Protein AF-A0A534Y8J2-F1 (afdb_monomer)

Structure (mmCIF, N/CA/C/O backbone):
data_AF-A0A534Y8J2-F1
#
_entry.id   AF-A0A534Y8J2-F1
#
loop_
_atom_site.group_PDB
_atom_site.id
_atom_site.type_symbol
_atom_site.label_atom_id
_atom_site.label_alt_id
_atom_site.label_comp_id
_atom_site.label_asym_id
_atom_site.label_entity_id
_atom_site.label_seq_id
_atom_site.pdbx_PDB_ins_code
_atom_site.Cartn_x
_atom_site.Cartn_y
_atom_site.Cartn_z
_atom_site.occupancy
_atom_site.B_iso_or_equiv
_atom_site.auth_seq_id
_atom_site.auth_comp_id
_atom_site.auth_asym_id
_atom_site.auth_atom_id
_atom_site.pdbx_PDB_model_num
ATOM 1 N N . MET A 1 1 ? 4.526 -9.524 3.856 1.00 82.38 1 MET A N 1
ATOM 2 C CA . MET A 1 1 ? 3.265 -8.771 3.643 1.00 82.38 1 MET A CA 1
ATOM 3 C C . MET A 1 1 ? 2.833 -8.714 2.179 1.00 82.38 1 MET A C 1
ATOM 5 O O . MET A 1 1 ? 1.948 -9.481 1.826 1.00 82.38 1 MET A O 1
ATOM 9 N N . ALA A 1 2 ? 3.428 -7.882 1.309 1.00 87.62 2 ALA A N 1
ATOM 10 C CA . ALA A 1 2 ? 3.005 -7.801 -0.102 1.00 87.62 2 ALA A CA 1
ATOM 11 C C . ALA A 1 2 ? 3.196 -9.129 -0.869 1.00 87.62 2 ALA A C 1
ATOM 13 O O . ALA A 1 2 ? 2.289 -9.585 -1.561 1.00 87.62 2 ALA A O 1
ATOM 14 N N . GLY A 1 3 ? 4.332 -9.812 -0.667 1.00 91.00 3 GLY A N 1
ATOM 15 C CA . GLY A 1 3 ? 4.559 -11.156 -1.216 1.00 91.00 3 GLY A CA 1
ATOM 16 C C . GLY A 1 3 ? 3.514 -12.179 -0.753 1.00 91.00 3 GLY A C 1
ATOM 17 O O . GLY A 1 3 ? 2.981 -12.924 -1.570 1.00 91.00 3 GLY A O 1
ATOM 18 N N . ASP A 1 4 ? 3.142 -12.156 0.530 1.00 95.06 4 ASP A N 1
ATOM 19 C CA . ASP A 1 4 ? 2.112 -13.053 1.075 1.00 95.06 4 ASP A CA 1
ATOM 20 C C . ASP A 1 4 ? 0.740 -12.785 0.459 1.00 95.06 4 ASP A C 1
ATOM 22 O O . ASP A 1 4 ? 0.002 -13.727 0.174 1.00 95.06 4 ASP A O 1
ATOM 26 N N . PHE A 1 5 ? 0.396 -11.512 0.229 1.00 95.94 5 PHE A N 1
ATOM 27 C CA . PHE A 1 5 ? -0.820 -11.142 -0.492 1.00 95.94 5 PHE A CA 1
ATOM 28 C C . PHE A 1 5 ? -0.825 -11.750 -1.898 1.00 95.94 5 PHE A C 1
ATOM 30 O O . PHE A 1 5 ? -1.800 -12.403 -2.264 1.00 95.94 5 PHE A O 1
ATOM 37 N N . VAL A 1 6 ? 0.272 -11.620 -2.654 1.00 96.06 6 VAL A N 1
ATOM 38 C CA . VAL A 1 6 ? 0.389 -12.205 -4.001 1.00 96.06 6 VAL A CA 1
ATOM 39 C C . VAL A 1 6 ? 0.221 -13.724 -3.965 1.00 96.06 6 VAL A C 1
ATOM 41 O O . VAL A 1 6 ? -0.536 -14.269 -4.770 1.00 96.06 6 VAL A O 1
ATOM 44 N N . GLN A 1 7 ? 0.872 -14.412 -3.025 1.00 97.44 7 GLN A N 1
ATOM 45 C CA . GLN A 1 7 ? 0.765 -15.870 -2.904 1.00 97.44 7 GLN A CA 1
ATOM 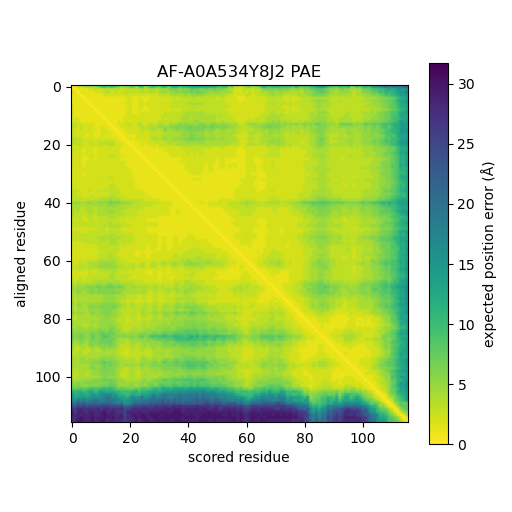46 C C . GLN A 1 7 ? -0.659 -16.314 -2.552 1.00 97.44 7 GLN A C 1
ATOM 48 O O . GLN A 1 7 ? -1.218 -17.196 -3.206 1.00 97.44 7 GLN A O 1
ATOM 53 N N . LYS A 1 8 ? -1.293 -15.660 -1.571 1.00 97.19 8 LYS A N 1
ATOM 54 C CA . LYS A 1 8 ? -2.679 -15.957 -1.175 1.00 97.19 8 LYS A CA 1
ATOM 55 C C . LYS A 1 8 ? -3.677 -15.639 -2.288 1.00 97.19 8 LYS A C 1
ATOM 57 O O . LYS A 1 8 ? -4.631 -16.391 -2.480 1.00 97.19 8 LYS A O 1
ATOM 62 N N . PHE A 1 9 ? -3.454 -14.560 -3.0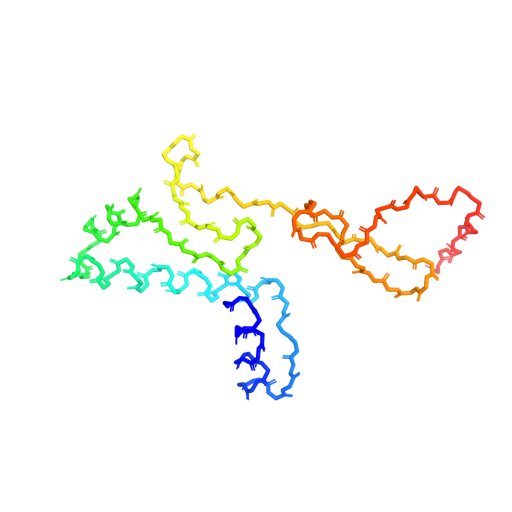37 1.00 97.50 9 PHE A N 1
ATOM 63 C CA . PHE A 1 9 ? -4.284 -14.204 -4.184 1.00 97.50 9 PHE A CA 1
ATOM 64 C C . PHE A 1 9 ? -4.201 -15.284 -5.267 1.00 97.50 9 PHE A C 1
ATOM 66 O O . PHE A 1 9 ? -5.232 -15.795 -5.697 1.00 97.50 9 PHE A O 1
ATOM 73 N N . LYS A 1 10 ? -2.987 -15.703 -5.644 1.00 97.81 10 LYS A N 1
ATOM 74 C CA . LYS A 1 10 ? -2.778 -16.789 -6.614 1.00 97.81 10 LYS A CA 1
ATOM 75 C C . LYS A 1 10 ? -3.462 -18.078 -6.183 1.00 97.81 10 LYS A C 1
ATOM 77 O O . LYS A 1 10 ? -4.181 -18.673 -6.980 1.00 97.81 10 LYS A O 1
ATOM 82 N N . ALA A 1 11 ? -3.278 -18.481 -4.926 1.00 98.19 11 ALA A N 1
ATOM 83 C CA . ALA A 1 11 ? -3.897 -19.689 -4.390 1.00 98.19 11 ALA A CA 1
ATOM 84 C C . ALA A 1 11 ? -5.433 -19.636 -4.471 1.00 98.19 11 ALA A C 1
ATOM 86 O O . ALA A 1 11 ? -6.066 -20.625 -4.829 1.00 98.19 11 ALA A O 1
ATOM 87 N N . LYS A 1 12 ? -6.036 -18.473 -4.192 1.00 97.56 12 LYS A N 1
ATOM 88 C CA . LYS A 1 12 ? -7.493 -18.290 -4.227 1.00 97.56 12 LYS A CA 1
ATOM 89 C C . LYS A 1 12 ? -8.068 -18.192 -5.643 1.00 97.56 12 LYS A C 1
ATOM 91 O O . LYS A 1 12 ? -9.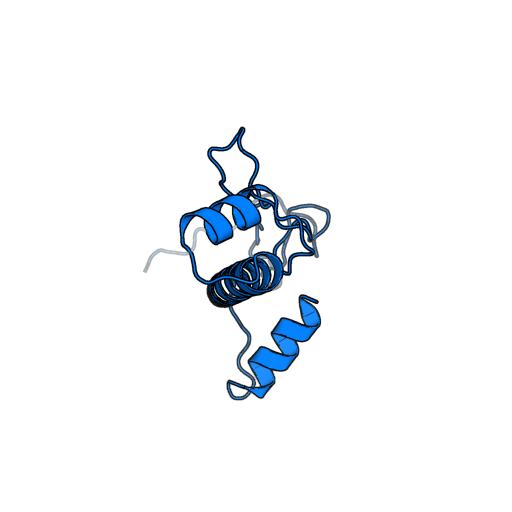188 -18.637 -5.870 1.00 97.56 12 LYS A O 1
ATOM 96 N N . TYR A 1 13 ? -7.332 -17.595 -6.579 1.00 97.12 13 TYR A N 1
ATOM 97 C CA . TYR A 1 13 ? -7.833 -17.242 -7.912 1.00 97.12 13 TYR A CA 1
ATOM 98 C C . TYR A 1 13 ? -7.129 -18.011 -9.039 1.00 97.12 13 TYR A C 1
ATOM 100 O O . TYR A 1 13 ? -6.855 -17.454 -10.102 1.00 97.12 13 TYR A O 1
ATOM 108 N N . GLY A 1 14 ? -6.824 -19.293 -8.812 1.00 96.56 14 GLY A N 1
ATOM 109 C CA . GLY A 1 14 ? -6.374 -20.212 -9.865 1.00 96.56 14 GLY A CA 1
ATOM 110 C C . GLY A 1 14 ? -5.027 -19.848 -10.495 1.00 96.56 14 GLY A C 1
ATOM 111 O O . GLY A 1 14 ? -4.855 -19.972 -11.702 1.00 96.56 14 GLY A O 1
ATOM 112 N N . GLY A 1 15 ? -4.079 -19.344 -9.703 1.00 96.94 15 GLY A N 1
ATOM 113 C CA . GLY A 1 15 ? -2.736 -18.976 -10.163 1.00 96.94 15 GLY A CA 1
ATOM 114 C C . GLY A 1 15 ? -2.627 -17.592 -10.810 1.00 96.94 15 GLY A C 1
ATOM 115 O O . GLY A 1 15 ? -1.521 -17.163 -11.143 1.00 96.94 15 GLY A O 1
ATOM 116 N N . ARG A 1 16 ? -3.737 -16.856 -10.952 1.00 96.44 16 ARG A N 1
ATOM 117 C CA . ARG A 1 16 ? -3.740 -15.499 -11.512 1.00 96.44 16 ARG A CA 1
ATOM 118 C C . ARG A 1 16 ? -2.927 -14.528 -10.643 1.00 96.44 16 ARG A C 1
ATOM 120 O O . ARG A 1 16 ? -3.069 -14.508 -9.422 1.00 96.44 16 ARG A O 1
ATOM 127 N N . ASN A 1 17 ? -2.118 -13.676 -11.277 1.00 93.56 17 ASN A N 1
ATOM 128 C CA . ASN A 1 17 ? -1.464 -12.557 -10.593 1.00 93.56 17 ASN A CA 1
ATOM 129 C C . ASN A 1 17 ? -2.499 -11.474 -10.218 1.00 93.56 17 ASN A C 1
ATOM 131 O O . ASN A 1 17 ? -3.369 -11.164 -11.039 1.00 93.56 17 ASN A O 1
ATOM 135 N N . PRO A 1 18 ? -2.428 -10.881 -9.013 1.00 94.00 18 PRO A N 1
ATOM 136 C CA . PRO A 1 18 ? -3.184 -9.669 -8.728 1.00 94.00 18 PRO A CA 1
ATOM 137 C C . PRO A 1 18 ? -2.635 -8.501 -9.549 1.00 94.00 18 PRO A C 1
ATOM 139 O O . PRO A 1 18 ? -1.424 -8.385 -9.731 1.00 94.00 18 PRO A O 1
ATOM 142 N N . GLU A 1 19 ? -3.527 -7.613 -9.975 1.00 90.69 19 GLU A N 1
ATOM 143 C CA . GLU A 1 19 ? -3.159 -6.286 -10.458 1.00 90.69 19 GLU A CA 1
ATOM 144 C C . GLU A 1 19 ? -3.233 -5.278 -9.303 1.00 90.69 19 GLU A C 1
ATOM 146 O O . GLU A 1 19 ? -3.710 -5.572 -8.197 1.00 90.69 19 GLU A O 1
ATOM 151 N N . TRP A 1 20 ? -2.773 -4.053 -9.557 1.00 88.25 20 TRP A N 1
ATOM 152 C CA . TRP A 1 20 ? -2.716 -2.997 -8.544 1.00 88.25 20 TRP A CA 1
ATOM 153 C C . TRP A 1 20 ? -4.086 -2.691 -7.909 1.00 88.25 20 TRP A C 1
ATOM 155 O O . TRP A 1 20 ? -4.169 -2.445 -6.707 1.00 88.25 20 TRP A O 1
ATOM 165 N N . TYR A 1 21 ? -5.180 -2.774 -8.670 1.00 91.69 21 TYR A N 1
ATOM 166 C CA . TYR A 1 21 ? -6.519 -2.454 -8.168 1.00 91.69 21 TYR A CA 1
ATOM 167 C C . TYR A 1 21 ? -7.083 -3.511 -7.199 1.00 91.69 21 TYR A C 1
ATOM 169 O O . TYR A 1 21 ? -7.848 -3.155 -6.301 1.00 91.69 21 TYR A O 1
ATOM 177 N N . GLN A 1 22 ? -6.683 -4.789 -7.284 1.00 95.62 22 GLN A N 1
ATOM 178 C CA . GLN A 1 22 ? -7.066 -5.775 -6.259 1.00 95.62 22 GLN A CA 1
ATOM 179 C C . GLN A 1 22 ? -6.330 -5.548 -4.938 1.00 95.62 22 GLN A C 1
ATOM 181 O O . GLN A 1 22 ? -6.914 -5.783 -3.878 1.00 95.62 22 GLN A O 1
ATOM 186 N N . ALA A 1 23 ? -5.077 -5.079 -4.986 1.00 94.00 23 ALA A N 1
ATOM 187 C CA . ALA A 1 23 ? -4.339 -4.714 -3.779 1.00 94.00 23 ALA A CA 1
ATOM 188 C C . ALA A 1 23 ? -5.034 -3.559 -3.038 1.00 94.00 23 ALA A C 1
ATOM 190 O O . ALA A 1 23 ? -5.197 -3.633 -1.823 1.00 94.00 23 ALA A O 1
ATOM 191 N N . LEU A 1 24 ? -5.536 -2.552 -3.766 1.00 94.62 24 LEU A N 1
ATOM 192 C CA . LEU A 1 24 ? -6.297 -1.439 -3.181 1.00 94.62 24 LEU A CA 1
ATOM 193 C C . LEU A 1 24 ? -7.574 -1.906 -2.471 1.00 94.62 24 LEU A C 1
ATOM 195 O O . LEU A 1 24 ? -7.837 -1.503 -1.336 1.00 94.62 24 LEU A O 1
ATOM 199 N N . GLY A 1 25 ? -8.357 -2.777 -3.114 1.00 95.81 25 GLY A N 1
ATOM 200 C CA . GLY A 1 25 ? -9.583 -3.316 -2.518 1.00 95.81 25 GLY A CA 1
ATOM 201 C C . GLY A 1 25 ? -9.309 -4.134 -1.253 1.00 95.81 25 GLY A C 1
ATOM 202 O O . GLY A 1 25 ? -9.982 -3.954 -0.237 1.00 95.81 25 GLY A O 1
ATOM 203 N N . TYR A 1 26 ? -8.283 -4.990 -1.290 1.00 96.44 26 TYR A N 1
ATOM 204 C CA . TYR A 1 26 ? -7.850 -5.755 -0.121 1.00 96.44 26 TYR A CA 1
ATOM 205 C C . TYR A 1 26 ? -7.398 -4.842 1.023 1.00 96.44 26 TYR A C 1
ATOM 207 O O . TYR A 1 26 ? -7.843 -5.021 2.157 1.00 96.44 26 TYR A O 1
ATOM 215 N N . GLU A 1 27 ? -6.550 -3.852 0.733 1.00 96.12 27 GLU A N 1
ATOM 216 C CA . GLU A 1 27 ? -5.991 -2.969 1.756 1.00 96.12 27 GLU A CA 1
ATOM 217 C C . GLU A 1 27 ? -7.073 -2.097 2.396 1.00 96.12 27 GLU A C 1
ATOM 219 O O . GLU A 1 27 ? -7.085 -1.925 3.614 1.00 96.12 27 GLU A O 1
ATOM 224 N N . THR A 1 28 ? -8.047 -1.639 1.605 1.00 96.81 28 THR A N 1
ATOM 225 C CA . THR A 1 28 ? -9.217 -0.903 2.106 1.00 96.81 28 THR A CA 1
ATOM 226 C C . THR A 1 28 ? -10.019 -1.745 3.098 1.00 96.81 28 THR A C 1
ATOM 228 O O . THR A 1 28 ? -10.281 -1.303 4.217 1.00 96.81 28 THR A O 1
ATOM 231 N N . ALA A 1 29 ? -10.374 -2.980 2.721 1.00 97.62 29 ALA A N 1
ATOM 232 C CA . ALA A 1 29 ? -11.140 -3.869 3.591 1.00 97.62 29 ALA A CA 1
ATOM 233 C C . ALA A 1 29 ? -10.360 -4.220 4.866 1.00 97.62 29 ALA A C 1
ATOM 235 O O . ALA A 1 29 ? -10.886 -4.080 5.970 1.00 97.62 29 ALA A O 1
ATOM 236 N N . ARG A 1 30 ? -9.087 -4.613 4.729 1.00 97.12 30 ARG A N 1
ATOM 237 C CA . ARG A 1 30 ? -8.197 -4.915 5.860 1.00 97.12 30 ARG A CA 1
ATOM 238 C C . ARG A 1 30 ? -8.111 -3.738 6.832 1.00 97.12 30 ARG A C 1
ATOM 240 O O . ARG A 1 30 ? -8.196 -3.943 8.042 1.00 97.12 30 ARG A O 1
ATOM 247 N N . THR A 1 31 ? -7.945 -2.526 6.312 1.00 97.81 31 THR A N 1
ATOM 248 C CA . THR A 1 31 ? -7.834 -1.302 7.114 1.00 97.81 31 THR A CA 1
ATOM 249 C C . THR A 1 31 ? -9.120 -1.031 7.888 1.00 97.81 31 THR A C 1
ATOM 251 O O . THR A 1 31 ? -9.067 -0.787 9.093 1.00 97.81 31 THR A O 1
ATOM 254 N N . LEU A 1 32 ? -10.278 -1.145 7.228 1.00 98.06 32 LEU A N 1
ATOM 255 C CA . LEU A 1 32 ? -11.578 -0.957 7.871 1.00 98.06 32 LEU A CA 1
ATOM 256 C C . LEU A 1 32 ? -11.826 -1.991 8.977 1.00 98.06 32 LEU A C 1
ATOM 258 O O . LEU A 1 32 ? -12.198 -1.610 10.084 1.00 98.06 32 LEU A O 1
ATOM 262 N N . PHE A 1 33 ? -11.576 -3.277 8.713 1.00 98.31 33 PHE A N 1
ATOM 263 C CA . PHE A 1 33 ? -11.724 -4.321 9.731 1.00 98.31 33 PHE A CA 1
ATOM 264 C C . PHE A 1 33 ? -10.779 -4.103 10.912 1.00 98.31 33 PHE A C 1
ATOM 266 O O . PHE A 1 33 ? -11.214 -4.171 12.057 1.00 98.31 33 PHE A O 1
ATOM 273 N N . THR A 1 34 ? -9.526 -3.727 10.645 1.00 98.31 34 THR A N 1
ATOM 274 C CA . THR A 1 34 ? -8.559 -3.398 11.703 1.00 98.31 34 THR A CA 1
ATOM 275 C C . THR A 1 34 ? -9.056 -2.239 12.573 1.00 98.31 34 THR A C 1
ATOM 277 O O . THR A 1 34 ? -8.892 -2.261 13.793 1.00 98.31 34 THR A O 1
ATOM 280 N N . ALA A 1 35 ? -9.668 -1.215 11.971 1.00 98.50 35 ALA A N 1
ATOM 281 C CA . ALA A 1 35 ? -10.232 -0.095 12.719 1.00 98.50 35 ALA A CA 1
ATOM 282 C C . ALA A 1 35 ? -11.455 -0.505 13.549 1.00 98.50 35 ALA A C 1
ATOM 284 O O . ALA A 1 35 ? -11.559 -0.091 14.699 1.00 98.50 35 ALA A O 1
ATOM 285 N N . ILE A 1 36 ? -12.344 -1.342 13.003 1.00 98.69 36 ILE A N 1
ATOM 286 C CA . ILE A 1 36 ? -13.502 -1.890 13.728 1.00 98.69 36 ILE A CA 1
ATOM 287 C C . ILE A 1 36 ? -13.045 -2.705 14.945 1.00 98.69 36 ILE A C 1
ATOM 289 O O . ILE A 1 36 ? -13.537 -2.490 16.053 1.00 98.69 36 ILE A O 1
ATOM 293 N N . GLU A 1 37 ? -12.070 -3.596 14.758 1.00 98.50 37 GLU A N 1
ATOM 294 C CA . GLU A 1 37 ? -11.499 -4.414 15.833 1.00 98.50 37 GLU A CA 1
ATOM 295 C C . GLU A 1 37 ? -10.871 -3.543 16.927 1.00 98.50 37 GLU A C 1
ATOM 297 O O . GLU A 1 37 ? -11.130 -3.748 18.111 1.00 98.50 37 GLU A O 1
ATOM 302 N N . LYS A 1 38 ? -10.098 -2.521 16.540 1.00 98.44 38 LYS A N 1
ATOM 303 C CA . LYS A 1 38 ? -9.480 -1.575 17.482 1.00 98.44 38 LYS A CA 1
ATOM 304 C C . LYS A 1 38 ? -10.496 -0.686 18.200 1.00 98.44 38 LYS A C 1
ATOM 306 O O . LYS A 1 38 ? -10.278 -0.351 19.360 1.00 98.44 38 LYS A O 1
ATOM 311 N N . ALA A 1 39 ? -11.580 -0.300 17.532 1.00 98.44 39 ALA A N 1
ATOM 312 C CA . ALA A 1 39 ? -12.655 0.483 18.135 1.00 98.44 39 ALA A CA 1
ATOM 313 C C . ALA A 1 39 ? -13.497 -0.346 19.120 1.00 98.44 39 ALA A C 1
ATOM 315 O O . ALA A 1 39 ? -14.187 0.228 19.966 1.00 98.44 39 ALA A O 1
ATOM 316 N N . GLY A 1 40 ? -13.493 -1.679 18.981 1.00 98.44 40 GLY A N 1
ATOM 317 C CA . GLY A 1 40 ? -14.358 -2.580 19.745 1.00 98.44 40 GLY A CA 1
ATOM 318 C C . GLY A 1 40 ? -15.847 -2.290 19.527 1.00 98.44 40 GLY A C 1
ATOM 319 O O . GLY A 1 40 ? -16.666 -2.509 20.418 1.00 98.44 40 GLY A O 1
ATOM 320 N N . SER A 1 41 ? -16.203 -1.703 18.381 1.00 97.25 41 SER A N 1
ATOM 321 C CA . SER A 1 41 ? -17.540 -1.178 18.119 1.00 97.25 41 SER A CA 1
ATOM 322 C C . SER A 1 41 ? -17.816 -1.066 16.622 1.00 97.25 41 SER A C 1
ATOM 324 O O . SER A 1 41 ? -16.904 -0.866 15.825 1.00 97.25 41 SER A O 1
ATOM 326 N N . LEU A 1 42 ? -19.098 -1.139 16.261 1.00 97.44 42 LEU A N 1
ATOM 327 C CA . LEU A 1 42 ? -19.606 -0.812 14.926 1.00 97.44 42 LEU A CA 1
ATOM 328 C C . LEU A 1 42 ? -20.197 0.606 14.853 1.00 97.44 42 LEU A C 1
ATOM 330 O O . LEU A 1 42 ? -20.741 0.991 13.821 1.00 97.44 42 LEU A O 1
ATOM 334 N N . ASP A 1 43 ? -20.112 1.383 15.937 1.00 98.50 43 ASP A N 1
ATOM 335 C CA . ASP A 1 43 ? -20.531 2.781 15.922 1.00 98.50 43 ASP A CA 1
ATOM 336 C C . ASP A 1 43 ? -19.692 3.588 14.923 1.00 98.50 43 ASP A C 1
ATOM 338 O O . ASP A 1 43 ? -18.457 3.566 14.951 1.00 98.50 43 ASP A O 1
ATOM 342 N N . ARG A 1 44 ? -20.379 4.328 14.049 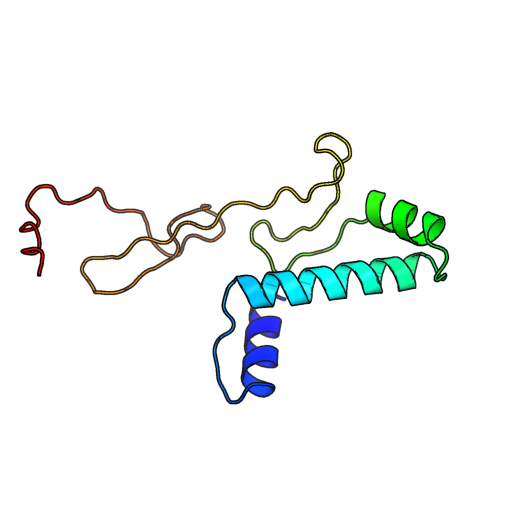1.00 98.12 44 ARG A N 1
ATOM 343 C CA . ARG A 1 44 ? -19.751 5.049 12.940 1.00 98.12 44 ARG A CA 1
ATOM 344 C C . ARG A 1 44 ? -18.706 6.049 13.424 1.00 98.12 44 ARG A C 1
ATOM 346 O O . ARG A 1 44 ? -17.627 6.120 12.838 1.00 98.12 44 ARG A O 1
ATOM 353 N N . GLU A 1 45 ? -19.017 6.836 14.453 1.00 98.38 45 GLU A N 1
ATOM 354 C CA . GLU A 1 45 ? -18.100 7.877 14.920 1.00 98.38 45 GLU A CA 1
ATOM 355 C C . GLU A 1 45 ? -16.882 7.276 15.607 1.00 98.38 45 GLU A C 1
ATOM 357 O O . GLU A 1 45 ? -15.767 7.732 15.346 1.00 98.38 45 GLU A O 1
ATOM 362 N N . LYS A 1 46 ? -17.059 6.212 16.397 1.00 98.56 46 LYS A N 1
ATOM 363 C CA . LYS A 1 46 ? -15.931 5.490 17.001 1.00 98.56 46 LYS A CA 1
ATOM 364 C C . LYS A 1 46 ? -14.996 4.916 15.940 1.00 98.56 46 LYS A C 1
ATOM 366 O O . LYS A 1 46 ? -13.798 5.182 15.988 1.00 98.56 46 LYS A O 1
ATOM 371 N N . VAL A 1 47 ? -15.527 4.208 14.940 1.00 98.50 47 VAL A N 1
ATOM 372 C CA . VAL A 1 47 ? -14.706 3.627 13.860 1.00 98.50 47 VAL A CA 1
ATOM 373 C C . VAL A 1 47 ? -13.998 4.719 13.057 1.00 98.50 47 VAL A C 1
ATOM 375 O O . VAL A 1 47 ? -12.808 4.595 12.765 1.00 98.50 47 VAL A O 1
ATOM 378 N N . ARG A 1 48 ? -14.688 5.822 12.740 1.00 97.62 48 ARG A N 1
ATOM 379 C CA . ARG A 1 48 ? -14.096 6.962 12.024 1.00 97.62 48 ARG A CA 1
ATOM 380 C C . ARG A 1 48 ? -12.968 7.618 12.825 1.00 97.62 48 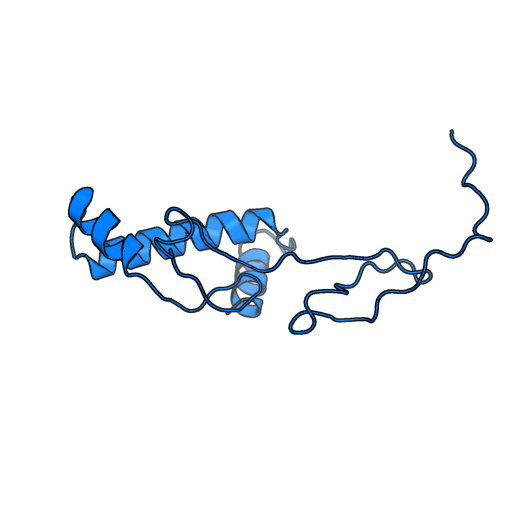ARG A C 1
ATOM 382 O O . ARG A 1 48 ? -11.933 7.950 12.252 1.00 97.62 48 ARG A O 1
ATOM 389 N N . GLN A 1 49 ? -13.144 7.796 14.134 1.00 97.75 49 GLN A N 1
ATOM 390 C CA . GLN A 1 49 ? -12.099 8.325 15.016 1.00 97.75 49 GLN A CA 1
ATOM 391 C C . GLN A 1 49 ? -10.893 7.382 15.084 1.00 97.75 49 GLN A C 1
ATOM 393 O O . GLN A 1 49 ? -9.757 7.847 15.000 1.00 97.75 49 GLN A O 1
ATOM 398 N N . THR A 1 50 ? -11.127 6.070 15.164 1.00 98.31 50 THR A N 1
ATOM 399 C CA . THR A 1 50 ? -10.054 5.070 15.124 1.00 98.31 50 THR A CA 1
ATOM 400 C C . THR A 1 50 ? -9.315 5.084 13.787 1.00 98.31 50 THR A C 1
ATOM 402 O O . THR A 1 50 ? -8.088 5.084 13.795 1.00 98.31 50 THR A O 1
ATOM 405 N N . LEU A 1 51 ? -10.019 5.163 12.650 1.00 98.00 51 LEU A N 1
ATOM 406 C CA . LEU A 1 51 ? -9.404 5.307 11.321 1.00 98.00 51 LEU A CA 1
ATOM 407 C C . LEU A 1 51 ? -8.517 6.553 11.240 1.00 98.00 51 LEU A C 1
ATOM 409 O O . LEU A 1 51 ? -7.386 6.465 10.777 1.00 98.00 51 LEU A O 1
ATOM 413 N N . ALA A 1 52 ? -8.990 7.693 11.747 1.00 97.38 52 ALA A N 1
ATOM 414 C CA . ALA A 1 52 ? -8.243 8.952 11.732 1.00 97.38 52 ALA A CA 1
ATOM 415 C C . ALA A 1 52 ? -6.913 8.903 12.510 1.00 97.38 52 ALA A C 1
ATOM 417 O O . ALA A 1 52 ? -6.035 9.728 12.273 1.00 97.38 52 ALA A O 1
ATOM 418 N N . GLN A 1 53 ? -6.776 7.964 13.448 1.00 96.94 53 GLN A N 1
ATOM 419 C CA . GLN A 1 53 ? -5.578 7.761 14.270 1.00 96.94 53 GLN A CA 1
ATOM 420 C C . GLN A 1 53 ? -4.792 6.509 13.854 1.00 96.94 53 GLN A C 1
ATOM 422 O O . GLN A 1 53 ? -3.769 6.182 14.459 1.00 96.94 53 GLN A O 1
ATOM 427 N N . LEU A 1 54 ? -5.284 5.770 12.858 1.00 97.44 54 LEU A N 1
ATOM 428 C CA . LEU A 1 54 ? -4.729 4.488 12.474 1.00 97.44 54 LEU A CA 1
ATOM 429 C C . LEU A 1 54 ? -3.405 4.682 11.737 1.00 97.44 54 LEU A C 1
ATOM 431 O O . LEU A 1 54 ? -3.308 5.468 10.798 1.00 97.44 54 LEU A O 1
ATOM 435 N N . LYS A 1 55 ? -2.406 3.905 12.152 1.00 97.31 55 LYS A N 1
ATOM 436 C CA . LYS A 1 55 ? -1.111 3.777 11.491 1.00 97.31 55 LYS A CA 1
ATOM 437 C C . LYS A 1 55 ? -0.704 2.311 11.533 1.00 97.31 55 LYS A C 1
ATOM 439 O O . LYS A 1 55 ? -0.543 1.746 12.618 1.00 97.31 55 LYS A O 1
ATOM 444 N N . ILE A 1 56 ? -0.633 1.672 10.370 1.00 96.81 56 ILE A N 1
ATOM 445 C CA . ILE A 1 56 ? -0.365 0.232 10.242 1.00 96.81 56 ILE A CA 1
ATOM 446 C C . ILE A 1 56 ? 0.577 -0.053 9.067 1.00 96.81 56 ILE A C 1
ATOM 448 O O . ILE A 1 56 ? 0.602 0.717 8.109 1.00 96.81 56 ILE A O 1
ATOM 452 N N . PRO A 1 57 ? 1.317 -1.177 9.085 1.00 96.12 57 PRO A N 1
ATOM 453 C CA . PRO A 1 57 ? 2.062 -1.624 7.914 1.00 96.12 57 PRO A CA 1
ATOM 454 C C . PRO A 1 57 ? 1.136 -1.829 6.712 1.00 96.12 57 PRO A C 1
ATOM 456 O O . PRO A 1 57 ? 0.051 -2.410 6.865 1.00 96.12 57 PRO A O 1
ATOM 459 N N . SER A 1 58 ? 1.590 -1.398 5.538 1.00 94.50 58 SER A N 1
ATOM 460 C CA . SER A 1 58 ? 0.846 -1.437 4.278 1.00 94.50 58 SER A CA 1
ATOM 461 C C . SER A 1 58 ? 1.427 -2.445 3.293 1.00 94.50 58 SER A C 1
ATOM 463 O O . SER A 1 58 ? 2.632 -2.702 3.284 1.00 94.50 58 SER A O 1
ATOM 465 N N . ILE A 1 59 ? 0.571 -3.019 2.443 1.00 93.56 59 ILE A N 1
ATOM 466 C CA . ILE A 1 59 ? 1.032 -3.780 1.266 1.00 93.56 59 ILE A CA 1
ATOM 467 C C . ILE A 1 59 ? 1.311 -2.887 0.051 1.00 93.56 59 ILE A C 1
ATOM 469 O O . ILE A 1 59 ? 1.853 -3.372 -0.942 1.00 93.56 59 ILE A O 1
ATOM 473 N N . LEU A 1 60 ? 0.886 -1.623 0.102 1.00 92.25 60 LEU A N 1
ATOM 474 C CA . LEU A 1 60 ? 1.082 -0.646 -0.963 1.00 92.25 60 LEU A CA 1
ATOM 475 C C . LEU A 1 60 ? 2.500 -0.042 -0.885 1.00 92.25 60 LEU A C 1
ATOM 477 O O . LEU A 1 60 ? 3.170 -0.174 0.146 1.00 92.25 60 LEU A O 1
ATOM 481 N N . PRO A 1 61 ? 2.972 0.620 -1.959 1.00 90.25 61 PRO A N 1
ATOM 482 C CA . PRO A 1 61 ? 4.240 1.349 -1.949 1.00 90.25 61 PRO A CA 1
ATOM 483 C C . PRO A 1 61 ? 4.359 2.286 -0.740 1.00 90.25 61 PRO A C 1
ATOM 485 O O . PRO A 1 61 ? 3.358 2.825 -0.269 1.00 90.25 61 PRO A O 1
ATOM 488 N N . GLY A 1 62 ? 5.576 2.472 -0.227 1.00 89.75 62 GLY A N 1
ATOM 489 C CA . GLY A 1 62 ? 5.834 3.227 1.005 1.00 89.75 62 GLY A CA 1
ATOM 490 C C . GLY A 1 62 ? 5.673 2.421 2.302 1.00 89.75 62 GLY A C 1
ATOM 491 O O . GLY A 1 62 ? 6.168 2.850 3.339 1.00 89.75 62 GLY A O 1
ATOM 492 N N . GLY A 1 63 ? 5.042 1.239 2.267 1.00 90.88 63 GLY A N 1
ATOM 493 C CA . GLY A 1 63 ? 5.082 0.250 3.357 1.00 90.88 63 GLY A CA 1
ATOM 494 C C . GLY A 1 63 ? 4.298 0.602 4.628 1.00 90.88 63 GLY A C 1
ATOM 495 O O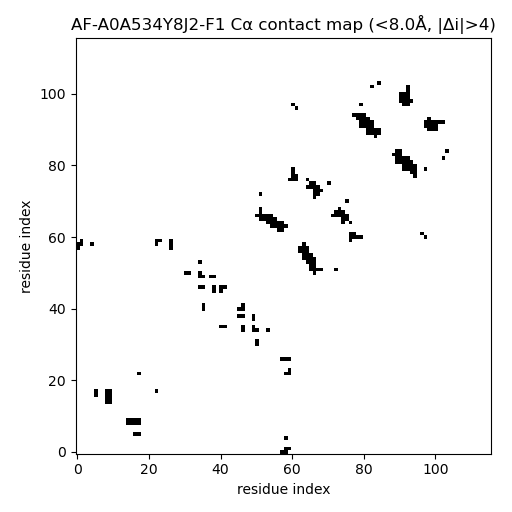 . GLY A 1 63 ? 4.203 -0.226 5.536 1.00 90.88 63 GLY A O 1
ATOM 496 N N . GLU A 1 64 ? 3.679 1.776 4.689 1.00 94.56 64 GLU A N 1
ATOM 497 C CA . GLU A 1 64 ? 2.862 2.249 5.805 1.00 94.56 64 GLU A CA 1
ATOM 498 C C . GLU A 1 64 ? 1.553 2.856 5.291 1.00 94.56 64 GLU A C 1
ATOM 500 O O . GLU A 1 64 ? 1.496 3.413 4.195 1.00 94.56 64 GLU A O 1
ATOM 505 N N . LEU A 1 65 ? 0.486 2.696 6.070 1.00 96.38 65 LEU A N 1
ATOM 506 C CA . LEU A 1 65 ? -0.816 3.299 5.827 1.00 96.38 65 LEU A CA 1
ATOM 507 C C . LEU A 1 65 ? -1.206 4.142 7.036 1.00 96.38 65 LEU A C 1
ATOM 509 O O . LEU A 1 65 ? -1.260 3.634 8.160 1.00 96.38 65 LEU A O 1
ATOM 513 N N . ASP A 1 66 ? -1.519 5.405 6.771 1.00 97.19 66 ASP A N 1
ATOM 514 C CA . ASP A 1 66 ? -2.068 6.376 7.708 1.00 97.19 66 ASP A CA 1
ATOM 515 C C . ASP A 1 66 ? -3.069 7.324 7.014 1.00 97.19 66 ASP A C 1
ATOM 517 O O . ASP A 1 66 ? -3.186 7.354 5.787 1.00 97.19 66 ASP A O 1
ATOM 521 N N . PHE A 1 67 ? -3.828 8.087 7.810 1.00 96.94 67 PHE A N 1
ATOM 522 C CA . PHE A 1 67 ? -4.840 9.041 7.327 1.00 96.94 67 PHE A CA 1
ATOM 523 C C . PHE A 1 67 ? -4.560 10.467 7.833 1.00 96.94 67 PHE A C 1
ATOM 525 O O . PHE A 1 67 ? -5.290 10.999 8.677 1.00 96.94 67 PHE A O 1
ATOM 532 N N . PRO A 1 68 ? -3.494 11.118 7.343 1.00 95.25 68 PRO A N 1
ATOM 533 C CA . PRO A 1 68 ? -3.056 12.416 7.842 1.00 95.25 68 PRO A CA 1
ATOM 534 C C . PRO A 1 68 ? -4.112 13.512 7.632 1.00 95.25 68 PRO A C 1
ATOM 536 O O . PRO A 1 68 ? -4.544 13.802 6.515 1.00 95.25 68 PRO A O 1
ATOM 539 N N . ALA A 1 69 ? -4.474 14.208 8.715 1.00 95.31 69 ALA A N 1
ATOM 540 C CA . ALA A 1 69 ? -5.473 15.282 8.685 1.00 95.31 69 ALA A CA 1
ATOM 541 C C . ALA A 1 69 ? -5.093 16.441 7.744 1.00 95.31 69 ALA A C 1
ATOM 543 O O . ALA A 1 69 ? -5.961 17.008 7.086 1.00 95.31 69 ALA A O 1
ATOM 544 N N . LYS A 1 70 ? -3.792 16.748 7.618 1.00 95.44 70 LYS A N 1
ATOM 545 C CA . LYS A 1 70 ? -3.275 17.780 6.696 1.00 95.44 70 LYS A CA 1
ATOM 546 C C . LYS A 1 70 ? -3.589 17.511 5.219 1.00 95.44 70 LYS A C 1
ATOM 548 O O . LYS A 1 70 ? -3.547 18.439 4.423 1.00 95.44 70 LYS A O 1
ATOM 553 N N . PHE A 1 71 ? -3.897 16.264 4.865 1.00 93.31 71 PHE A N 1
ATOM 554 C CA . PHE A 1 71 ? -4.287 15.853 3.517 1.00 93.31 71 PHE A CA 1
ATOM 555 C C . PHE A 1 71 ? -5.760 15.422 3.473 1.00 93.31 71 PHE A C 1
ATOM 557 O O . PHE A 1 71 ? -6.134 14.548 2.702 1.00 93.31 71 PHE A O 1
ATOM 564 N N . GLY A 1 72 ? -6.604 15.983 4.347 1.00 94.69 72 GLY A N 1
ATOM 565 C CA . GLY A 1 72 ? -8.037 15.684 4.364 1.00 94.69 72 GLY A CA 1
ATOM 566 C C . GLY A 1 72 ? -8.358 14.234 4.728 1.00 94.69 72 GLY A C 1
ATOM 567 O O . GLY A 1 72 ? -9.381 13.720 4.291 1.00 94.69 72 GLY A O 1
ATOM 568 N N . GLN A 1 73 ? -7.488 13.573 5.505 1.00 95.38 73 GLN A N 1
ATOM 569 C CA . GLN A 1 73 ? -7.589 12.140 5.809 1.00 95.38 73 GLN A CA 1
ATOM 570 C C . GLN A 1 73 ? -7.506 11.260 4.551 1.00 95.38 73 GLN A C 1
ATOM 572 O O . GLN A 1 73 ? -8.122 10.201 4.486 1.00 95.38 73 GLN A O 1
ATOM 577 N N . GLN A 1 74 ? -6.733 11.685 3.550 1.00 93.75 74 GLN A N 1
ATOM 578 C CA . GLN A 1 74 ? -6.359 10.860 2.409 1.00 93.75 74 GLN A CA 1
ATOM 579 C C . GLN A 1 74 ? -5.000 10.197 2.655 1.00 93.75 74 GLN A C 1
ATOM 581 O O . GLN A 1 74 ? -4.047 10.850 3.082 1.00 93.75 74 GLN A O 1
ATOM 586 N N . VAL A 1 75 ? -4.904 8.903 2.342 1.00 93.44 75 VAL A N 1
ATOM 587 C CA . VAL A 1 75 ? -3.629 8.173 2.342 1.00 93.44 75 VAL A CA 1
ATOM 588 C C . VAL A 1 75 ? -2.681 8.805 1.322 1.00 93.44 75 VAL A C 1
ATOM 590 O O . VAL A 1 75 ? -3.060 9.028 0.171 1.00 93.44 75 VAL A O 1
ATOM 593 N N . HIS A 1 76 ? -1.434 9.046 1.720 1.00 90.81 76 HIS A N 1
ATOM 594 C CA . HIS A 1 76 ? -0.378 9.558 0.845 1.00 90.81 76 HIS A CA 1
ATOM 595 C C . HIS A 1 76 ? 0.635 8.453 0.521 1.00 90.81 76 HIS A C 1
ATOM 597 O O . HIS A 1 76 ? 1.691 8.353 1.139 1.00 90.81 76 HIS A O 1
ATOM 603 N N . ALA A 1 77 ? 0.304 7.619 -0.465 1.00 89.31 77 ALA A N 1
ATOM 604 C CA . ALA A 1 77 ? 1.193 6.568 -0.955 1.00 89.31 77 ALA A CA 1
ATOM 605 C C . ALA A 1 77 ? 1.999 7.038 -2.186 1.00 89.31 77 ALA A C 1
ATOM 607 O O . ALA A 1 77 ? 1.463 7.774 -3.020 1.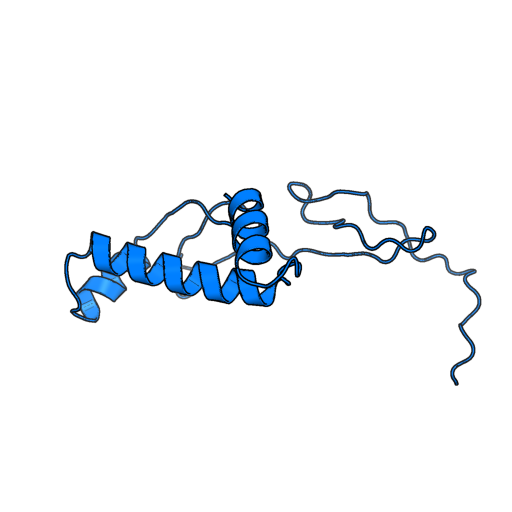00 89.31 77 ALA A O 1
ATOM 608 N N . PRO A 1 78 ? 3.264 6.606 -2.350 1.00 91.19 78 PRO A N 1
ATOM 609 C CA . PRO A 1 78 ? 4.037 6.851 -3.563 1.00 91.19 78 PRO A CA 1
ATOM 610 C C . PRO A 1 78 ? 3.382 6.270 -4.822 1.00 91.19 78 PRO A C 1
ATOM 612 O O . PRO A 1 78 ? 2.856 5.155 -4.817 1.00 91.19 78 PRO A O 1
ATOM 615 N N . PHE A 1 79 ? 3.499 6.993 -5.937 1.00 90.69 79 PHE A N 1
ATOM 616 C CA . PHE A 1 79 ? 3.138 6.469 -7.252 1.00 90.69 79 PHE A CA 1
ATOM 617 C C . PHE A 1 79 ? 4.205 5.512 -7.769 1.00 90.69 79 PHE A C 1
ATOM 619 O O . PHE A 1 79 ? 5.384 5.857 -7.812 1.00 90.69 79 PHE A O 1
ATOM 626 N N . VAL A 1 80 ? 3.769 4.345 -8.239 1.00 92.75 80 VAL A N 1
ATOM 627 C CA . VAL A 1 80 ? 4.624 3.403 -8.963 1.00 92.75 80 VAL A CA 1
ATOM 628 C C . VAL A 1 80 ? 4.641 3.768 -10.438 1.00 92.75 80 VAL A C 1
ATOM 630 O O . VAL A 1 80 ? 3.591 3.909 -11.063 1.00 92.75 80 VAL A O 1
ATOM 633 N N . VAL A 1 81 ? 5.840 3.874 -10.999 1.00 94.38 81 VAL A N 1
ATOM 634 C CA . VAL A 1 81 ? 6.050 4.112 -12.428 1.00 94.38 81 VAL A CA 1
ATOM 635 C C . VAL A 1 81 ? 6.672 2.868 -13.037 1.00 94.38 81 VAL A C 1
ATOM 637 O O . VAL A 1 81 ? 7.718 2.406 -12.581 1.00 94.38 81 VAL A O 1
ATOM 640 N N . GLN A 1 82 ? 6.037 2.342 -14.080 1.00 94.69 82 GLN A N 1
ATOM 641 C CA . GLN A 1 82 ? 6.588 1.278 -14.912 1.00 94.69 82 GLN A CA 1
ATOM 642 C C . GLN A 1 82 ? 7.001 1.848 -16.263 1.00 94.69 82 GLN A C 1
ATOM 644 O O . GLN A 1 82 ? 6.340 2.742 -16.794 1.00 94.69 82 GLN A O 1
ATOM 649 N N . GLN A 1 83 ? 8.083 1.318 -16.825 1.00 94.75 83 GLN A N 1
ATOM 650 C CA . GLN A 1 83 ? 8.547 1.705 -18.151 1.00 94.75 83 GLN A CA 1
ATOM 651 C C . GLN A 1 83 ? 8.727 0.472 -19.025 1.00 94.75 83 GLN A C 1
ATOM 653 O O . GLN A 1 83 ? 9.427 -0.455 -18.636 1.00 94.75 83 GLN A O 1
ATOM 658 N N . ASN A 1 84 ? 8.140 0.497 -20.222 1.00 92.69 84 ASN A N 1
ATOM 659 C CA . ASN A 1 84 ? 8.404 -0.505 -21.250 1.00 92.69 84 ASN A CA 1
ATOM 660 C C . ASN A 1 84 ? 9.863 -0.396 -21.709 1.00 92.69 84 ASN A C 1
ATOM 662 O O . ASN A 1 84 ? 10.296 0.663 -22.170 1.00 92.69 84 ASN A O 1
ATOM 666 N N . MET A 1 85 ? 10.601 -1.491 -21.581 1.00 89.50 85 MET A N 1
ATOM 667 C CA . MET A 1 85 ? 12.023 -1.587 -21.891 1.00 89.50 85 MET A CA 1
ATOM 668 C C . MET A 1 85 ? 12.258 -2.250 -23.258 1.00 89.50 85 MET A C 1
ATOM 670 O O . MET A 1 85 ? 11.404 -3.003 -23.732 1.00 89.50 85 MET A O 1
ATOM 674 N N . PRO A 1 86 ? 13.428 -2.029 -23.895 1.00 86.56 86 PRO A N 1
ATOM 675 C CA . PRO A 1 86 ? 13.768 -2.660 -25.175 1.00 86.56 86 PRO A CA 1
ATOM 676 C C . PRO A 1 86 ? 13.783 -4.196 -25.151 1.00 86.56 86 PRO A C 1
ATOM 678 O O . PRO A 1 86 ? 13.623 -4.817 -26.195 1.00 86.56 86 PRO A O 1
ATOM 681 N N . ASP A 1 87 ? 13.957 -4.813 -23.977 1.00 88.88 87 ASP A N 1
ATOM 682 C CA . ASP A 1 87 ? 13.903 -6.270 -23.793 1.00 88.88 87 ASP A CA 1
ATOM 683 C C . ASP A 1 87 ? 12.465 -6.820 -23.686 1.00 88.88 87 ASP A C 1
ATOM 685 O O . ASP A 1 87 ? 12.270 -8.005 -23.413 1.00 88.88 87 ASP A O 1
ATOM 689 N N . GLY A 1 88 ? 11.458 -5.961 -23.879 1.00 89.69 88 GLY A N 1
ATOM 690 C CA . GLY A 1 88 ? 10.041 -6.308 -23.814 1.00 89.69 88 GLY A CA 1
ATOM 691 C C . GLY A 1 88 ? 9.475 -6.403 -22.397 1.00 89.69 88 GLY A C 1
ATOM 692 O O . GLY A 1 88 ? 8.298 -6.732 -22.249 1.00 89.69 88 GLY A O 1
ATOM 693 N N . LYS A 1 89 ? 10.265 -6.127 -21.351 1.00 92.81 89 LYS A N 1
ATOM 694 C CA . LYS A 1 89 ? 9.774 -6.096 -19.965 1.00 92.81 89 LYS A CA 1
ATOM 695 C C . LYS A 1 89 ? 9.261 -4.709 -19.579 1.00 92.81 89 LYS A C 1
ATOM 697 O O . LYS A 1 89 ? 9.637 -3.706 -20.176 1.00 92.81 89 LYS A O 1
ATOM 702 N N . SER A 1 90 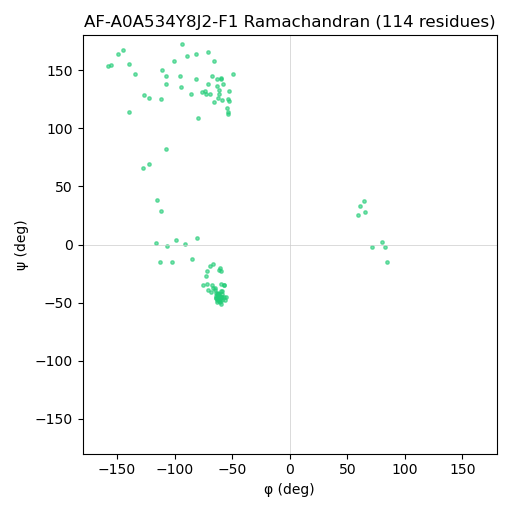? 8.471 -4.656 -18.508 1.00 94.00 90 SER A N 1
ATOM 703 C CA . SER A 1 90 ? 7.962 -3.404 -17.927 1.00 94.00 90 SER A CA 1
ATOM 704 C C . SER A 1 90 ? 8.261 -3.328 -16.423 1.00 94.00 90 SER A C 1
ATOM 706 O O . SER A 1 90 ? 7.345 -3.425 -15.605 1.00 94.00 90 SER A O 1
ATOM 708 N N . PRO A 1 91 ? 9.542 -3.241 -16.010 1.00 95.19 91 PRO A N 1
ATOM 709 C CA . PRO A 1 91 ? 9.902 -3.159 -14.599 1.00 95.19 91 PRO A CA 1
ATOM 710 C C . PRO A 1 91 ? 9.410 -1.853 -13.965 1.00 95.19 91 PRO A C 1
ATOM 712 O O . PRO A 1 91 ? 9.218 -0.835 -14.634 1.00 95.19 91 PRO A O 1
ATOM 715 N N . ILE A 1 92 ? 9.278 -1.875 -12.640 1.00 94.56 92 ILE A N 1
ATOM 716 C CA . ILE A 1 92 ? 9.099 -0.663 -11.840 1.00 94.56 92 ILE A CA 1
ATOM 717 C C . ILE A 1 92 ? 10.411 0.128 -11.863 1.00 94.56 92 ILE A C 1
ATOM 719 O O . ILE A 1 92 ? 11.470 -0.430 -11.574 1.00 94.56 92 ILE A O 1
ATOM 723 N N . ILE A 1 93 ? 10.337 1.419 -12.186 1.00 96.19 93 ILE A N 1
ATOM 724 C CA . ILE A 1 93 ? 11.491 2.332 -12.225 1.00 96.19 93 ILE A CA 1
ATOM 725 C C . ILE A 1 93 ? 11.449 3.416 -11.139 1.00 96.19 93 ILE A C 1
ATOM 727 O O . ILE A 1 93 ? 12.461 4.064 -10.881 1.00 96.19 93 ILE A O 1
ATOM 731 N N . ALA A 1 94 ? 10.292 3.622 -10.506 1.00 94.81 94 ALA A N 1
ATOM 732 C CA . ALA A 1 94 ? 10.102 4.527 -9.375 1.00 94.81 94 ALA A CA 1
ATOM 733 C C . ALA A 1 94 ? 8.894 4.073 -8.529 1.00 94.81 94 ALA A C 1
ATOM 735 O O . ALA A 1 94 ? 7.987 3.448 -9.089 1.00 94.81 94 ALA A O 1
ATOM 736 N N . PRO A 1 95 ? 8.839 4.395 -7.224 1.00 93.56 95 PRO A N 1
ATOM 737 C CA . PRO A 1 95 ? 9.848 5.118 -6.434 1.00 93.56 95 PRO A CA 1
ATOM 738 C C . PRO A 1 95 ? 11.121 4.278 -6.169 1.00 93.56 95 PRO A C 1
ATOM 740 O O . PRO A 1 95 ? 11.097 3.070 -6.401 1.00 93.56 95 PRO A O 1
ATOM 743 N N . PRO A 1 96 ? 12.244 4.883 -5.722 1.00 90.25 96 PRO A N 1
ATOM 744 C CA . PRO A 1 96 ? 13.532 4.188 -5.580 1.00 90.25 96 PRO A CA 1
ATOM 745 C C . PRO A 1 96 ? 13.514 2.950 -4.674 1.00 90.25 96 PRO A C 1
ATOM 747 O O . PRO A 1 96 ? 14.208 1.979 -4.953 1.00 90.25 96 PRO A O 1
ATOM 750 N N . ASP A 1 97 ? 12.709 2.969 -3.616 1.00 88.00 97 ASP A N 1
ATOM 751 C CA . ASP A 1 97 ? 12.515 1.869 -2.662 1.00 88.00 97 ASP A CA 1
ATOM 752 C C . ASP A 1 97 ? 11.768 0.667 -3.262 1.00 88.00 97 ASP A C 1
ATOM 754 O O . ASP A 1 97 ? 11.846 -0.438 -2.730 1.00 88.00 97 ASP A O 1
ATOM 758 N N . SER A 1 98 ? 11.069 0.868 -4.381 1.00 88.62 98 SER A N 1
ATOM 759 C CA . SER A 1 98 ? 10.350 -0.179 -5.120 1.00 88.62 98 SER A CA 1
ATOM 760 C C . SER A 1 98 ? 10.908 -0.416 -6.532 1.00 88.62 98 SER A C 1
ATOM 762 O O . SER A 1 98 ? 10.364 -1.229 -7.282 1.00 88.62 98 SER A O 1
ATOM 764 N N . ALA A 1 99 ? 11.967 0.298 -6.926 1.00 93.25 99 ALA A N 1
ATOM 765 C CA . ALA A 1 99 ? 12.527 0.235 -8.269 1.00 93.25 99 ALA A CA 1
ATOM 766 C C . ALA A 1 99 ? 13.279 -1.083 -8.501 1.00 93.25 99 ALA A C 1
ATOM 768 O O . ALA A 1 99 ? 14.160 -1.470 -7.737 1.00 93.25 99 ALA A O 1
ATOM 769 N N . LEU A 1 100 ? 12.952 -1.751 -9.605 1.00 94.50 100 LEU A N 1
ATOM 770 C CA . LEU A 1 100 ? 13.601 -2.980 -10.069 1.00 94.50 100 LEU A CA 1
ATOM 771 C C . LEU A 1 100 ? 14.585 -2.719 -11.216 1.00 94.50 100 LEU A C 1
ATOM 773 O O . LEU A 1 100 ? 15.404 -3.575 -11.542 1.00 94.50 100 LEU A O 1
ATOM 777 N N . ALA A 1 101 ? 14.501 -1.546 -11.842 1.00 95.06 101 ALA A N 1
ATOM 778 C CA . ALA A 1 101 ? 15.413 -1.092 -12.881 1.00 95.06 101 ALA A CA 1
ATOM 779 C C . ALA A 1 101 ? 15.544 0.436 -12.845 1.00 95.06 101 ALA A C 1
ATOM 781 O O . ALA A 1 101 ? 14.713 1.133 -12.264 1.00 95.06 101 ALA A O 1
ATOM 782 N N . LYS A 1 102 ? 16.576 0.969 -13.503 1.00 94.69 102 LYS A N 1
ATOM 783 C CA . LYS A 1 102 ? 16.668 2.408 -13.779 1.00 94.69 102 LYS A CA 1
ATOM 784 C C . LYS A 1 102 ? 15.834 2.745 -15.010 1.00 94.69 102 LYS A C 1
ATOM 786 O O . LYS A 1 102 ? 15.836 1.981 -15.973 1.00 94.69 102 LYS A O 1
ATOM 791 N N . GLY A 1 103 ? 15.172 3.899 -14.987 1.00 92.25 103 GLY A N 1
ATOM 792 C CA . GLY A 1 103 ? 14.517 4.434 -16.175 1.00 92.25 103 GLY A CA 1
ATOM 793 C C . GLY A 1 103 ? 15.529 4.738 -17.282 1.00 92.25 103 GLY A C 1
ATOM 794 O O . GLY A 1 103 ? 16.640 5.197 -17.006 1.00 92.25 103 GLY A O 1
ATOM 795 N N . ILE A 1 104 ? 15.148 4.480 -18.529 1.00 90.94 104 ILE A N 1
ATOM 796 C CA . ILE A 1 104 ? 15.954 4.756 -19.721 1.00 90.94 104 ILE A CA 1
ATOM 797 C C . ILE A 1 104 ? 15.330 5.943 -20.459 1.00 90.94 104 ILE A C 1
ATOM 799 O O . ILE A 1 104 ? 14.109 6.036 -20.579 1.00 90.94 104 ILE A O 1
ATOM 803 N N . ALA A 1 105 ? 16.150 6.870 -20.955 1.00 87.19 105 ALA A N 1
ATOM 804 C CA . ALA A 1 105 ? 15.646 7.968 -21.773 1.00 87.19 105 ALA A CA 1
ATOM 805 C C . ALA A 1 105 ? 14.948 7.422 -23.037 1.00 87.19 105 ALA A C 1
ATOM 807 O O . ALA A 1 105 ? 15.423 6.437 -23.611 1.00 87.19 105 ALA A O 1
ATOM 808 N N . PRO A 1 106 ? 13.844 8.040 -23.498 1.00 79.62 106 PRO A N 1
ATOM 809 C CA . PRO A 1 106 ? 13.225 7.663 -24.764 1.00 79.62 106 PRO A CA 1
ATOM 810 C C . PRO A 1 106 ? 14.263 7.685 -25.888 1.00 79.62 106 PRO A C 1
ATOM 812 O O . PRO A 1 106 ? 15.009 8.655 -26.013 1.00 79.62 106 PRO A O 1
ATOM 815 N N . ASN A 1 107 ? 14.320 6.632 -26.704 1.00 76.88 107 ASN A N 1
ATOM 816 C CA . ASN A 1 107 ? 15.203 6.603 -27.865 1.00 76.88 107 ASN A CA 1
ATOM 817 C C . ASN A 1 107 ? 14.553 7.404 -29.012 1.00 76.88 107 ASN A C 1
ATOM 819 O O . AS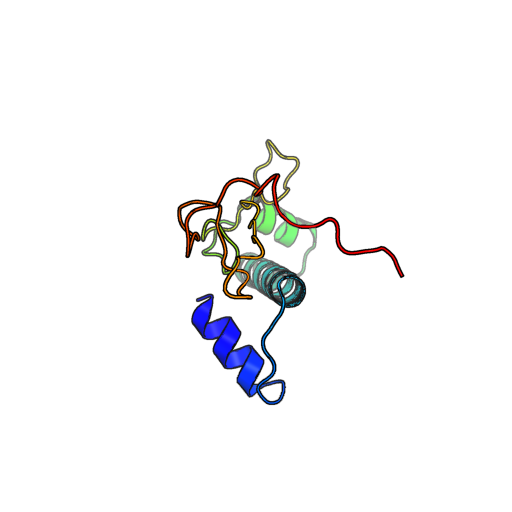N A 1 107 ? 13.576 6.923 -29.592 1.00 76.88 107 ASN A O 1
ATOM 823 N N . PRO A 1 108 ? 15.072 8.593 -29.375 1.00 73.00 108 PRO A N 1
ATOM 824 C CA . PRO A 1 108 ? 14.480 9.417 -30.431 1.00 73.00 108 PRO A CA 1
ATOM 825 C C . PRO A 1 108 ? 14.587 8.771 -31.820 1.00 73.00 108 PRO A C 1
ATOM 827 O O . PRO A 1 108 ? 13.866 9.164 -32.734 1.00 73.00 108 PRO A O 1
ATOM 830 N N . SER A 1 109 ? 15.456 7.768 -31.975 1.00 73.38 109 SER A N 1
ATOM 831 C CA . SER A 1 109 ? 15.677 7.029 -33.218 1.00 73.38 109 SER A CA 1
ATOM 832 C C . SER A 1 109 ? 14.787 5.788 -33.354 1.00 73.38 109 SER A C 1
ATOM 834 O O . SER A 1 109 ? 14.904 5.069 -34.346 1.00 73.38 109 SER A O 1
ATOM 836 N N . CYS A 1 110 ? 13.912 5.492 -32.381 1.00 66.75 110 CYS A N 1
ATOM 837 C CA . CYS A 1 110 ? 12.901 4.448 -32.551 1.00 66.75 110 CYS A CA 1
ATOM 838 C C . CYS A 1 110 ? 12.026 4.791 -33.762 1.00 66.75 110 CYS A C 1
ATOM 840 O O . CYS A 1 110 ? 11.433 5.870 -33.821 1.00 66.75 110 CYS A O 1
ATOM 842 N N . ALA A 1 111 ? 11.940 3.872 -34.729 1.00 63.25 111 ALA A N 1
ATOM 843 C CA . ALA A 1 111 ? 11.050 4.033 -35.870 1.00 63.25 111 ALA A CA 1
ATOM 844 C C . ALA A 1 111 ? 9.635 4.300 -35.345 1.00 63.25 111 ALA A C 1
ATOM 846 O O . ALA A 1 111 ? 9.128 3.525 -34.532 1.00 63.25 111 ALA A O 1
ATOM 847 N N . LYS A 1 112 ? 9.010 5.405 -35.778 1.00 60.88 112 LYS A N 1
ATOM 848 C CA . LYS A 1 112 ? 7.594 5.658 -35.494 1.00 60.88 112 LYS A CA 1
ATOM 849 C C . LYS A 1 112 ? 6.847 4.417 -35.965 1.00 60.88 112 LYS A C 1
ATOM 851 O O . LYS A 1 112 ? 6.856 4.136 -37.162 1.00 60.88 112 LYS A O 1
ATOM 856 N N . SER A 1 113 ? 6.277 3.641 -35.044 1.00 58.50 113 SER A N 1
ATOM 857 C CA . SER A 1 113 ? 5.438 2.512 -35.426 1.00 58.50 113 SER A CA 1
ATOM 858 C C . SER A 1 113 ? 4.368 3.073 -36.353 1.00 58.50 113 SER A C 1
ATOM 860 O O . SER A 1 113 ? 3.640 3.978 -35.942 1.00 58.50 113 SER A O 1
ATOM 862 N N . ALA A 1 114 ? 4.339 2.622 -37.607 1.00 50.22 114 ALA A N 1
ATOM 863 C CA . ALA A 1 114 ? 3.328 3.043 -38.561 1.00 50.22 114 ALA A CA 1
ATOM 864 C C . ALA A 1 114 ? 1.958 2.787 -37.921 1.00 50.22 114 ALA A C 1
ATOM 866 O O . ALA A 1 114 ? 1.631 1.638 -37.618 1.00 50.22 114 ALA A O 1
ATOM 867 N N . SER A 1 115 ? 1.214 3.859 -37.630 1.00 48.84 115 SER A N 1
ATOM 868 C CA . SER A 1 115 ? -0.168 3.751 -37.176 1.00 48.84 115 SER A CA 1
ATOM 869 C C . SER A 1 115 ? -0.923 2.886 -38.181 1.00 48.84 115 SER A C 1
ATOM 871 O O . SER A 1 115 ? -0.893 3.178 -39.377 1.00 48.84 115 SER A O 1
ATOM 873 N N . LYS A 1 116 ? -1.527 1.799 -37.697 1.00 45.19 116 LYS A N 1
ATOM 874 C CA . LYS A 1 116 ? -2.568 1.083 -38.434 1.00 45.19 116 LYS A CA 1
ATOM 875 C C . LYS A 1 116 ? -3.872 1.857 -38.348 1.00 45.19 116 LYS A C 1
ATOM 877 O O . LYS A 1 116 ? -4.110 2.453 -37.273 1.00 45.19 116 LYS A O 1
#

Secondary structure (DSSP, 8-state):
-HHHHHHHHHHHTTTPPPPHHHHHHHHHHHHHHHHHHHHTS--HHHHHHHHHT-EEE-SSTTSEEE--GGGTT---PPPPEE---TTS---EEESGGG-SS------TTS------

pLDDT: mean 91.71, std 10.33, range [45.19, 98.69]

Radius of gyration: 19.05 Å; Cα contacts (8 Å, |Δi|>4): 129; chains: 1; bounding box: 37×38×58 Å

Sequence (116 aa):
MAGDFVQKFKAKYGGRNPEWYQALGYETARTLFTAIEKAGSLDREKVRQTLAQLKIPSILPGGELDFPAKFGQQVHAPFVVQQNMPDGKSPIIAPPDSALAKGIAPNPSCAKSASK

Solvent-accessible surface area (backbone atoms only — not comparable to full-atom values): 7012 Å² total; per-residue (Å²): 104,49,68,54,50,48,52,53,43,15,71,74,55,80,67,42,80,74,56,74,70,56,54,52,56,52,51,52,52,54,51,52,51,52,20,30,64,73,46,73,40,87,50,64,65,54,24,52,55,36,43,56,70,37,73,45,82,36,68,54,58,84,45,53,42,46,24,48,66,95,56,78,51,42,67,87,62,64,70,77,40,65,47,85,43,98,87,75,46,61,49,33,39,27,46,78,95,65,37,75,42,80,78,74,81,82,66,88,81,60,75,76,74,77,82,128

Nearest PDB structures (foldseek):
  3nnd-assembly2_B  TM=8.456E-01  e=1.029E-02  Rhodopseudomonas palustris
  3nnd-assembly3_C  TM=8.414E-01  e=1.029E-02  Rhodopseudomonas palustris
  6z1p-assembly1_Ay  TM=3.838E-01  e=3.904E+00  Tetrahymena thermophila SB210

Foldseek 3Di:
DLVVVQVVCCVVPVNDGDDPVVLVVVQVVVLQVVLCVVLVDPDPVSSVVSLQVDWDQGSAAPRIFHQDVVVVRDTDHDDWAWDQDPVRDTFTQDDPVRGPDHDDPDDPPPDPPPDD

Mean predicted aligned error: 5.3 Å